Protein AF-A0A7X6JW72-F1 (afdb_monomer_lite)

Radius of gyration: 13.67 Å; chains: 1; bounding box: 28×40×27 Å

pLDDT: mean 85.5, std 14.12, range [46.91, 97.0]

Organism: NCBI:txid2650661

Structure (mmCIF, N/CA/C/O backbone):
data_AF-A0A7X6JW72-F1
#
_entry.id   AF-A0A7X6JW72-F1
#
loop_
_atom_site.group_PDB
_atom_site.id
_atom_site.type_symbol
_atom_site.label_atom_id
_atom_site.label_alt_id
_atom_site.label_comp_id
_atom_site.label_asym_id
_atom_site.label_entity_id
_atom_site.label_seq_id
_atom_site.pdbx_PDB_ins_code
_atom_site.Cartn_x
_atom_site.Cartn_y
_atom_site.Cartn_z
_atom_site.occupancy
_atom_site.B_iso_or_equiv
_atom_site.auth_seq_id
_atom_site.auth_comp_id
_atom_site.auth_asym_id
_atom_site.auth_atom_id
_atom_site.pdbx_PDB_model_num
ATOM 1 N N . MET A 1 1 ? -2.809 -12.494 7.599 1.00 65.44 1 MET A N 1
ATOM 2 C CA . MET A 1 1 ? -1.771 -11.524 8.011 1.00 65.44 1 MET A CA 1
ATOM 3 C C . MET A 1 1 ? -2.363 -10.575 9.045 1.00 65.44 1 MET A C 1
ATOM 5 O O . MET A 1 1 ? -3.523 -10.216 8.877 1.00 65.44 1 MET A O 1
ATOM 9 N N . PRO A 1 2 ? -1.616 -10.188 10.090 1.00 85.81 2 PRO A N 1
ATOM 10 C CA . PRO A 1 2 ? -1.948 -9.057 10.961 1.00 85.81 2 PRO A CA 1
ATOM 11 C C . PRO A 1 2 ? -2.156 -7.752 10.170 1.00 85.81 2 PRO A C 1
ATOM 13 O O . PRO A 1 2 ? -1.497 -7.539 9.154 1.00 85.81 2 PRO A O 1
ATOM 16 N N . ALA A 1 3 ? -3.026 -6.853 10.647 1.00 83.06 3 ALA A N 1
ATOM 17 C CA . ALA A 1 3 ? -3.318 -5.574 9.980 1.00 83.06 3 ALA A CA 1
ATOM 18 C C . ALA A 1 3 ? -2.065 -4.693 9.782 1.00 83.06 3 ALA A C 1
ATOM 20 O O . ALA A 1 3 ? -1.879 -4.093 8.723 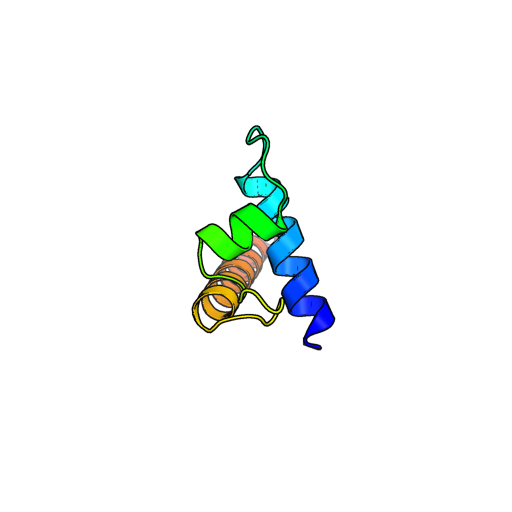1.00 83.06 3 ALA A O 1
ATOM 21 N N . GLN A 1 4 ? -1.154 -4.703 10.761 1.00 86.38 4 GLN A N 1
ATOM 22 C CA . GLN A 1 4 ? 0.134 -4.002 10.714 1.00 86.38 4 GLN A CA 1
ATOM 23 C C . GLN A 1 4 ? 1.007 -4.438 9.521 1.00 86.38 4 GLN A C 1
ATOM 25 O O . GLN A 1 4 ? 1.675 -3.616 8.886 1.00 86.38 4 GLN A O 1
ATOM 30 N N . ASP A 1 5 ? 0.982 -5.730 9.192 1.00 90.44 5 ASP A N 1
ATOM 31 C CA . ASP A 1 5 ? 1.774 -6.298 8.100 1.00 90.44 5 ASP A CA 1
ATOM 32 C C . ASP A 1 5 ? 1.200 -5.882 6.743 1.00 90.44 5 ASP A C 1
ATOM 34 O O . ASP A 1 5 ? 1.951 -5.547 5.824 1.00 90.44 5 ASP A O 1
ATOM 38 N N . LEU A 1 6 ? -0.132 -5.847 6.620 1.00 92.81 6 LEU A N 1
ATOM 39 C CA . LEU A 1 6 ? -0.818 -5.387 5.409 1.00 92.81 6 LEU A CA 1
ATOM 40 C C . LEU A 1 6 ? -0.484 -3.921 5.116 1.00 92.81 6 LEU A C 1
ATOM 42 O O . LEU A 1 6 ? -0.084 -3.591 3.998 1.00 92.81 6 LEU A O 1
ATOM 46 N N . LEU A 1 7 ? -0.577 -3.063 6.136 1.00 94.06 7 LEU A N 1
ATOM 47 C CA . LEU A 1 7 ? -0.235 -1.648 6.022 1.00 94.06 7 LEU A CA 1
ATOM 48 C C . LEU A 1 7 ? 1.228 -1.469 5.600 1.00 94.06 7 LEU A C 1
ATOM 50 O O . LEU A 1 7 ? 1.518 -0.751 4.644 1.00 94.06 7 LEU A O 1
ATOM 54 N N . THR A 1 8 ? 2.149 -2.186 6.247 1.00 94.62 8 THR A N 1
ATOM 55 C CA . THR A 1 8 ? 3.583 -2.130 5.928 1.00 94.62 8 THR A CA 1
ATOM 56 C C . THR A 1 8 ? 3.857 -2.510 4.469 1.00 94.62 8 THR A C 1
ATOM 58 O O . THR A 1 8 ? 4.614 -1.824 3.778 1.00 94.62 8 THR A O 1
ATOM 61 N N . ARG A 1 9 ? 3.210 -3.568 3.962 1.00 94.88 9 ARG A N 1
ATOM 62 C CA . ARG A 1 9 ? 3.338 -3.996 2.558 1.00 94.88 9 ARG A CA 1
ATOM 63 C C . ARG A 1 9 ? 2.791 -2.951 1.584 1.00 94.88 9 ARG A C 1
ATOM 65 O O . ARG A 1 9 ? 3.443 -2.678 0.575 1.00 94.88 9 ARG A O 1
ATOM 72 N N . ILE A 1 10 ? 1.640 -2.345 1.884 1.00 95.38 10 ILE A N 1
ATOM 73 C CA . ILE A 1 10 ? 1.061 -1.279 1.054 1.00 95.38 10 ILE A CA 1
ATOM 74 C C . ILE A 1 10 ? 1.979 -0.059 1.017 1.00 95.38 10 ILE A C 1
ATOM 76 O O . ILE A 1 10 ? 2.240 0.464 -0.064 1.00 95.38 10 ILE A O 1
ATOM 80 N N . LEU A 1 11 ? 2.513 0.375 2.161 1.00 95.44 11 LEU A N 1
ATOM 81 C CA . LEU A 1 11 ? 3.416 1.526 2.220 1.00 95.44 11 LEU A CA 1
ATOM 82 C C . LEU A 1 11 ? 4.731 1.266 1.481 1.00 95.44 11 LEU A C 1
ATOM 84 O O . LEU A 1 11 ? 5.212 2.142 0.764 1.00 95.44 11 LEU A O 1
ATOM 88 N N . ALA A 1 12 ? 5.284 0.055 1.577 1.00 94.88 12 ALA A N 1
ATOM 89 C CA . ALA A 1 12 ? 6.463 -0.331 0.805 1.00 94.88 12 ALA A CA 1
ATOM 90 C C . ALA A 1 12 ? 6.194 -0.282 -0.709 1.00 94.88 12 ALA A C 1
ATOM 92 O O . ALA A 1 12 ? 7.010 0.241 -1.472 1.00 94.88 12 ALA A O 1
ATOM 93 N N . PHE A 1 13 ? 5.032 -0.773 -1.149 1.00 94.31 13 PHE A N 1
ATOM 94 C CA . PHE A 1 13 ? 4.640 -0.686 -2.552 1.00 94.31 13 PHE A CA 1
ATOM 95 C C . PHE A 1 13 ? 4.414 0.765 -2.987 1.00 94.31 13 PHE A C 1
ATOM 97 O O . PHE A 1 13 ? 4.938 1.178 -4.018 1.00 94.31 13 PHE A O 1
ATOM 104 N N . ALA A 1 14 ? 3.715 1.564 -2.178 1.00 94.31 14 ALA A N 1
ATOM 105 C CA . ALA A 1 14 ? 3.476 2.983 -2.424 1.00 94.31 14 ALA A CA 1
ATOM 106 C C . ALA A 1 14 ? 4.784 3.780 -2.554 1.00 94.31 14 ALA A C 1
ATOM 108 O O . ALA A 1 14 ? 4.906 4.604 -3.459 1.00 94.31 14 ALA A O 1
ATOM 109 N N . ALA A 1 15 ? 5.787 3.483 -1.722 1.00 94.31 15 ALA A N 1
ATOM 110 C CA . ALA A 1 15 ? 7.124 4.068 -1.820 1.00 94.31 15 ALA A CA 1
ATOM 111 C C . ALA A 1 15 ? 7.833 3.692 -3.132 1.00 94.31 15 ALA A C 1
ATOM 113 O O . ALA A 1 15 ? 8.525 4.517 -3.725 1.00 94.31 15 ALA A O 1
ATOM 114 N N . HIS A 1 16 ? 7.650 2.455 -3.602 1.00 92.00 16 HIS A N 1
ATOM 115 C CA . HIS A 1 16 ? 8.224 1.996 -4.863 1.00 92.00 16 HIS A CA 1
ATOM 116 C C . HIS A 1 16 ? 7.607 2.708 -6.075 1.00 92.00 16 HIS A C 1
ATOM 118 O O . HIS A 1 16 ? 8.337 3.184 -6.942 1.00 92.00 16 HIS A O 1
ATOM 124 N N . VAL A 1 17 ? 6.275 2.814 -6.129 1.00 91.12 17 VAL A N 1
ATOM 125 C CA . VAL A 1 17 ? 5.567 3.438 -7.263 1.00 91.12 17 VAL A CA 1
ATOM 126 C C . VAL A 1 17 ? 5.584 4.964 -7.228 1.00 91.12 17 VAL A C 1
ATOM 128 O O . VAL A 1 17 ? 5.500 5.590 -8.277 1.00 91.12 17 VAL A O 1
ATOM 131 N N . GLY A 1 18 ? 5.677 5.563 -6.040 1.00 87.88 18 GLY A N 1
ATOM 132 C CA . GLY A 1 18 ? 5.791 7.010 -5.842 1.00 87.88 18 GLY A CA 1
ATOM 133 C C . GLY A 1 18 ? 7.229 7.518 -5.930 1.00 87.88 18 GLY A C 1
ATOM 134 O O . GLY A 1 18 ? 7.497 8.663 -5.573 1.00 87.88 18 GLY A O 1
ATOM 135 N N . ARG A 1 19 ? 8.182 6.681 -6.360 1.00 85.31 19 ARG A N 1
ATOM 136 C CA . ARG A 1 19 ? 9.594 7.056 -6.457 1.00 85.31 19 ARG A CA 1
ATOM 137 C C . ARG A 1 19 ? 9.756 8.235 -7.421 1.00 85.31 19 ARG A C 1
ATOM 139 O O . ARG A 1 19 ? 9.581 8.081 -8.623 1.00 85.31 19 ARG A O 1
ATOM 146 N N . GLY A 1 20 ? 10.124 9.397 -6.882 1.00 80.25 20 GLY A N 1
ATOM 147 C CA . GLY A 1 20 ? 10.268 10.647 -7.640 1.00 80.25 20 GLY A CA 1
ATOM 148 C C . GLY A 1 20 ? 9.126 11.645 -7.432 1.00 80.25 20 GLY A C 1
ATOM 149 O O . GLY A 1 20 ? 9.260 12.799 -7.826 1.00 80.25 20 GLY A O 1
ATOM 150 N N . GLU A 1 21 ? 8.043 11.249 -6.763 1.00 80.56 21 GLU A N 1
ATOM 151 C CA . GLU A 1 21 ? 7.051 12.188 -6.243 1.00 80.56 21 GLU A CA 1
ATOM 152 C C . GLU A 1 21 ? 7.571 12.793 -4.925 1.00 80.56 21 GLU A C 1
ATOM 154 O O . GLU A 1 21 ? 8.167 12.100 -4.102 1.00 80.56 21 GLU A O 1
ATOM 159 N N . SER A 1 22 ? 7.316 14.080 -4.669 1.00 85.06 22 SER A N 1
ATOM 160 C CA . SER A 1 22 ? 7.612 14.715 -3.368 1.00 85.06 22 SER A CA 1
ATOM 161 C C . SER A 1 22 ? 6.614 14.323 -2.265 1.00 85.06 22 SER A C 1
ATOM 163 O O . SER A 1 22 ? 6.536 14.983 -1.231 1.00 85.06 22 SER A O 1
ATOM 165 N N . GLN A 1 23 ? 5.802 13.290 -2.499 1.00 86.44 23 GLN A N 1
ATOM 166 C CA . GLN A 1 23 ? 4.738 12.843 -1.605 1.00 86.44 23 GLN A CA 1
ATOM 167 C C . GLN A 1 23 ? 5.210 11.663 -0.753 1.00 86.44 23 GLN A C 1
ATOM 169 O O . GLN A 1 23 ? 5.974 10.815 -1.212 1.00 86.44 23 GLN A O 1
ATOM 174 N N . SER A 1 24 ? 4.731 11.586 0.492 1.00 93.00 24 SER A N 1
ATOM 175 C CA . SER A 1 24 ? 5.004 10.430 1.346 1.00 93.00 24 SER A CA 1
ATOM 176 C C . SER A 1 24 ? 4.303 9.169 0.809 1.00 93.00 24 SER A C 1
ATOM 178 O O . SER A 1 24 ? 3.258 9.273 0.157 1.00 93.00 24 SER A O 1
ATOM 180 N N . PRO A 1 25 ? 4.815 7.963 1.111 1.00 94.00 25 PRO A N 1
ATOM 181 C CA . PRO A 1 25 ? 4.158 6.709 0.734 1.00 94.00 25 PRO A CA 1
ATOM 182 C C . PRO A 1 25 ? 2.702 6.616 1.212 1.00 94.00 25 PRO A C 1
ATOM 184 O O . PRO A 1 25 ? 1.842 6.127 0.488 1.00 94.00 25 PRO A O 1
ATOM 187 N N . GLU A 1 26 ? 2.399 7.152 2.395 1.00 94.44 26 GLU A N 1
ATOM 188 C CA . GLU A 1 26 ? 1.036 7.221 2.937 1.00 94.44 26 GLU A CA 1
ATOM 189 C C . GLU A 1 26 ? 0.137 8.136 2.103 1.00 94.44 26 GLU A C 1
ATOM 191 O O . GLU A 1 26 ? -1.007 7.787 1.823 1.00 94.44 26 GLU A O 1
ATOM 196 N N . ALA A 1 27 ? 0.649 9.288 1.658 1.00 94.19 27 ALA A N 1
ATOM 197 C CA . ALA A 1 27 ? -0.097 10.192 0.789 1.00 94.19 27 ALA A CA 1
ATOM 198 C C . ALA A 1 27 ? -0.399 9.537 -0.567 1.00 94.19 27 ALA A C 1
ATOM 200 O O . ALA A 1 27 ? -1.519 9.640 -1.066 1.00 94.19 27 ALA A O 1
ATOM 201 N N . VAL A 1 28 ? 0.565 8.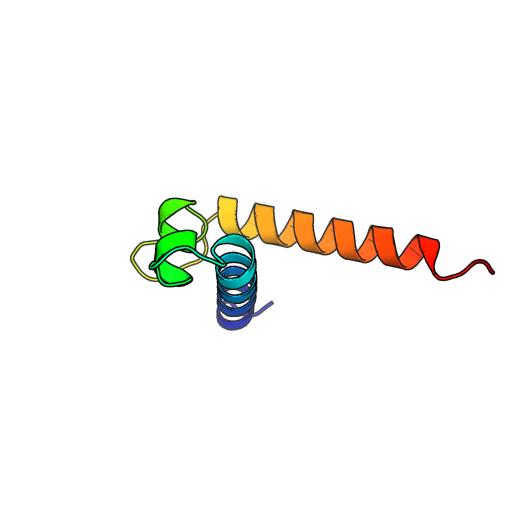802 -1.130 1.00 94.69 28 VAL A N 1
ATOM 202 C CA . VAL A 1 28 ? 0.379 8.032 -2.368 1.00 94.69 28 VAL A CA 1
ATOM 203 C C . VAL A 1 28 ? -0.649 6.911 -2.172 1.00 94.69 28 VAL A C 1
ATOM 205 O O . VAL A 1 28 ? -1.529 6.740 -3.018 1.00 94.69 28 VAL A O 1
ATOM 208 N N . ALA A 1 29 ? -0.577 6.175 -1.059 1.00 95.44 29 ALA A N 1
ATOM 209 C CA . ALA A 1 29 ? -1.511 5.098 -0.734 1.00 95.44 29 ALA A CA 1
ATOM 210 C C . ALA A 1 29 ? -2.944 5.615 -0.512 1.00 95.44 29 ALA A C 1
ATOM 212 O O . ALA A 1 29 ? -3.887 5.034 -1.047 1.00 95.44 29 ALA A O 1
ATOM 213 N N . ARG A 1 30 ? -3.112 6.742 0.194 1.00 95.69 30 ARG A N 1
ATOM 214 C CA . ARG A 1 30 ? -4.413 7.414 0.370 1.00 95.69 30 ARG A CA 1
ATOM 215 C C . ARG A 1 30 ? -4.970 7.936 -0.949 1.00 95.69 30 ARG A C 1
ATOM 217 O O . ARG A 1 30 ? -6.129 7.692 -1.259 1.00 95.69 30 ARG A O 1
ATOM 224 N N . ARG A 1 31 ? -4.142 8.598 -1.771 1.00 94.12 31 ARG A N 1
ATOM 225 C CA . ARG A 1 31 ? -4.546 9.105 -3.099 1.00 94.12 31 ARG A CA 1
ATOM 226 C C . ARG A 1 31 ? -5.068 7.988 -4.003 1.00 94.12 31 ARG A C 1
ATOM 228 O O . ARG A 1 31 ? -5.938 8.230 -4.831 1.00 94.12 31 ARG A O 1
ATOM 235 N N . ARG A 1 32 ? -4.528 6.776 -3.853 1.00 94.06 32 ARG A N 1
ATOM 236 C CA . ARG A 1 32 ? -4.942 5.578 -4.598 1.00 94.06 32 ARG A CA 1
ATOM 237 C C . ARG A 1 32 ? -6.008 4.737 -3.895 1.00 94.06 32 ARG A C 1
ATOM 239 O O . ARG A 1 32 ? -6.296 3.643 -4.365 1.00 94.06 32 ARG A O 1
ATOM 246 N N . ASN A 1 33 ? -6.590 5.238 -2.806 1.00 96.38 33 ASN A N 1
ATOM 247 C CA . ASN A 1 33 ? -7.620 4.555 -2.029 1.00 96.38 33 ASN A CA 1
ATOM 248 C C . ASN A 1 33 ? -7.187 3.185 -1.479 1.00 96.38 33 ASN A C 1
ATOM 250 O O . ASN A 1 33 ? -8.030 2.333 -1.246 1.00 96.38 33 ASN A O 1
ATOM 254 N N . TRP A 1 34 ? -5.890 2.939 -1.263 1.00 96.69 34 TRP A N 1
ATOM 255 C CA . TRP A 1 34 ? -5.403 1.673 -0.687 1.00 96.69 34 TRP A CA 1
ATOM 256 C C . TRP A 1 34 ? -5.488 1.644 0.838 1.00 96.69 34 TRP A C 1
ATOM 258 O O . TRP A 1 34 ? -5.591 0.574 1.437 1.00 96.69 34 TRP A O 1
ATOM 268 N N . ILE A 1 35 ? -5.448 2.824 1.458 1.00 97.00 35 ILE A N 1
ATOM 269 C CA . ILE A 1 35 ? -5.665 3.017 2.890 1.00 97.00 35 ILE A CA 1
ATOM 270 C C . ILE A 1 35 ? -6.624 4.185 3.119 1.00 97.00 35 ILE A C 1
ATOM 272 O O . ILE A 1 35 ? -6.686 5.113 2.307 1.00 97.00 35 ILE A O 1
ATOM 276 N N . THR A 1 36 ? -7.344 4.152 4.235 1.00 94.25 36 THR A N 1
ATOM 277 C CA . THR A 1 36 ? -8.216 5.239 4.680 1.00 94.25 36 THR A CA 1
ATOM 278 C C . THR A 1 36 ? -7.404 6.409 5.244 1.00 94.25 36 THR A C 1
ATOM 280 O O . THR A 1 36 ? -6.184 6.341 5.445 1.00 94.25 36 THR A O 1
ATOM 283 N N . THR A 1 37 ? -8.092 7.511 5.546 1.00 92.12 37 THR A N 1
ATOM 284 C CA . THR A 1 37 ? -7.503 8.631 6.290 1.00 92.12 37 THR A CA 1
ATOM 285 C C . THR A 1 37 ? -6.967 8.181 7.652 1.00 92.12 37 THR A C 1
ATOM 287 O O . THR A 1 37 ? -5.900 8.638 8.055 1.00 92.12 37 THR A O 1
ATOM 290 N N . ASP A 1 38 ? -7.627 7.215 8.292 1.00 90.94 38 ASP A N 1
ATOM 291 C CA . ASP A 1 38 ? -7.262 6.686 9.611 1.00 90.94 38 ASP A CA 1
ATOM 292 C C . ASP A 1 38 ? -6.124 5.649 9.566 1.00 90.94 38 ASP A C 1
ATOM 294 O O . ASP A 1 38 ? -5.645 5.213 10.606 1.00 90.94 38 ASP A O 1
ATOM 298 N N . GLY A 1 39 ? -5.647 5.283 8.368 1.00 88.25 39 GLY A N 1
ATOM 299 C CA . GLY A 1 39 ? -4.553 4.321 8.186 1.00 88.25 39 GLY A CA 1
ATOM 300 C C . GLY A 1 39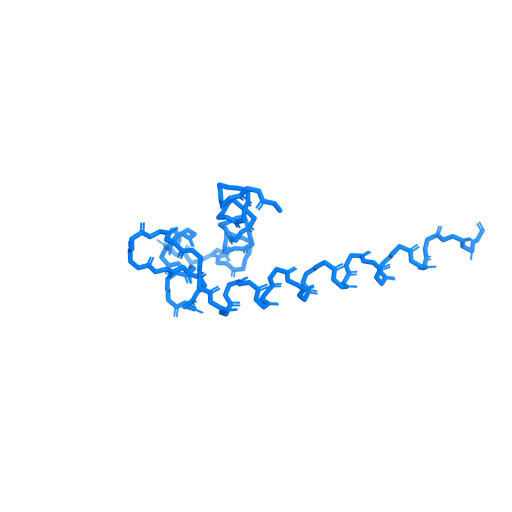 ? -5.000 2.859 8.105 1.00 88.25 39 GLY A C 1
ATOM 301 O O . GLY A 1 39 ? -4.153 1.970 8.049 1.00 88.25 39 GLY A O 1
ATOM 302 N N . GLU A 1 40 ? -6.307 2.608 8.040 1.00 93.94 40 GLU A N 1
ATOM 303 C CA . GLU A 1 40 ? -6.867 1.271 7.836 1.00 93.94 40 GLU A CA 1
ATOM 304 C C . GLU A 1 40 ? -6.782 0.857 6.366 1.00 93.94 40 GLU A C 1
ATOM 306 O O . GLU A 1 40 ? -6.920 1.681 5.461 1.00 93.94 40 GLU A O 1
ATOM 311 N N . VAL A 1 41 ? -6.578 -0.432 6.106 1.00 94.06 41 VAL A N 1
ATOM 312 C CA . VAL A 1 41 ? -6.503 -0.958 4.738 1.00 94.06 41 VAL A CA 1
ATOM 313 C C . VAL A 1 41 ? -7.906 -1.085 4.141 1.00 94.06 41 VAL A C 1
ATOM 315 O O . VAL A 1 41 ? -8.808 -1.644 4.761 1.00 94.06 41 VAL A O 1
ATOM 318 N N . THR A 1 42 ? -8.095 -0.590 2.919 1.00 96.75 42 THR A N 1
ATOM 319 C CA . THR A 1 42 ? -9.377 -0.672 2.201 1.00 96.75 42 THR A CA 1
ATOM 320 C C . THR A 1 42 ? -9.508 -1.980 1.410 1.00 96.75 42 THR A C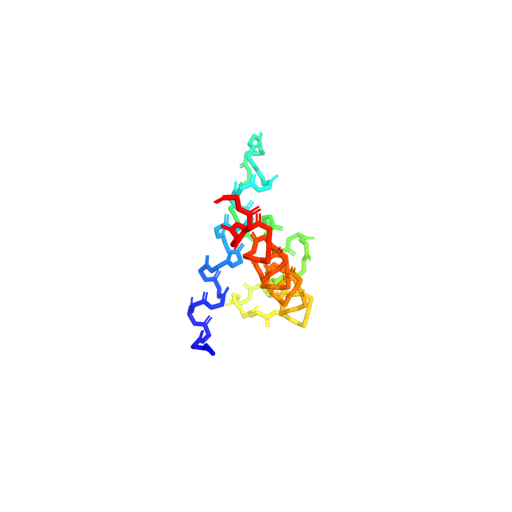 1
ATOM 322 O O . THR A 1 42 ? -8.542 -2.725 1.231 1.00 96.75 42 THR A O 1
ATOM 325 N N . ALA A 1 43 ? -10.691 -2.234 0.841 1.00 96.00 43 ALA A N 1
ATOM 326 C CA . ALA A 1 43 ? -10.899 -3.343 -0.095 1.00 96.00 43 ALA A CA 1
ATOM 327 C C . ALA A 1 43 ? -9.985 -3.264 -1.338 1.00 96.00 43 ALA A C 1
ATOM 329 O O . ALA A 1 43 ? -9.485 -4.291 -1.805 1.00 96.00 43 ALA A O 1
ATOM 330 N N . ASP A 1 44 ? -9.703 -2.057 -1.836 1.00 94.50 44 ASP A N 1
ATOM 331 C CA . ASP A 1 44 ? -8.793 -1.850 -2.970 1.00 94.50 44 ASP A CA 1
ATOM 332 C C . ASP A 1 44 ? -7.342 -2.156 -2.578 1.00 94.50 44 ASP A C 1
ATOM 334 O O . ASP A 1 44 ? -6.602 -2.776 -3.343 1.00 94.50 44 ASP A O 1
ATOM 338 N N . GLY A 1 45 ? -6.937 -1.777 -1.359 1.00 94.69 45 GLY A N 1
ATOM 339 C CA . GLY A 1 45 ? -5.630 -2.124 -0.801 1.00 94.69 45 GLY A CA 1
ATOM 340 C C . GLY A 1 45 ? -5.449 -3.634 -0.626 1.00 94.69 45 GLY A C 1
ATOM 341 O O . GLY A 1 45 ? -4.396 -4.173 -0.964 1.00 94.69 45 GLY A O 1
ATOM 342 N N . L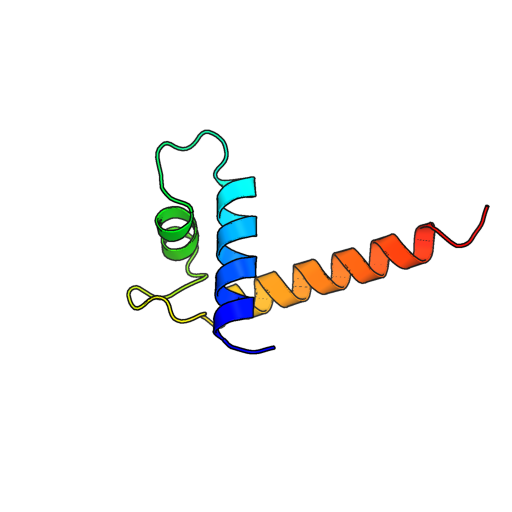EU A 1 46 ? -6.489 -4.340 -0.172 1.00 95.38 46 LEU A N 1
ATOM 343 C CA . LEU A 1 46 ? -6.484 -5.805 -0.096 1.00 95.38 46 LEU A CA 1
ATOM 344 C C . LEU A 1 46 ? -6.386 -6.448 -1.486 1.00 95.38 46 LEU A C 1
ATOM 346 O O . LEU A 1 46 ? -5.608 -7.382 -1.676 1.00 95.38 46 LEU A O 1
ATOM 350 N N . SER A 1 47 ? -7.123 -5.918 -2.463 1.00 95.06 47 SER A N 1
ATOM 351 C CA . SER A 1 47 ? -7.095 -6.407 -3.847 1.00 95.06 47 SER A CA 1
ATOM 352 C C . SER A 1 47 ? -5.714 -6.231 -4.485 1.00 95.06 47 SER A C 1
ATOM 354 O O . SER A 1 47 ? -5.213 -7.144 -5.141 1.00 95.06 47 SER A O 1
ATOM 356 N N . LEU A 1 48 ? -5.049 -5.097 -4.230 1.00 93.81 48 LEU A N 1
ATOM 357 C CA . LEU A 1 48 ? -3.654 -4.878 -4.620 1.00 93.81 48 LEU A CA 1
ATOM 358 C C . LEU A 1 48 ? -2.733 -5.951 -4.027 1.00 93.81 48 LEU A C 1
ATOM 360 O O . LEU A 1 48 ? -1.914 -6.518 -4.747 1.00 93.81 48 LEU A O 1
ATOM 364 N N . LEU A 1 49 ? -2.838 -6.217 -2.722 1.00 93.81 49 LEU A N 1
ATOM 365 C CA . LEU A 1 49 ? -1.976 -7.198 -2.061 1.00 93.81 49 LEU A CA 1
ATOM 366 C C . LEU A 1 49 ? -2.177 -8.607 -2.627 1.00 93.81 49 LEU A C 1
ATOM 368 O O . LEU A 1 49 ? -1.183 -9.292 -2.859 1.00 93.81 49 LEU A O 1
ATOM 372 N N . SER A 1 50 ? -3.423 -8.993 -2.922 1.00 92.25 50 SER A N 1
ATOM 373 C CA . SER A 1 50 ? -3.727 -10.258 -3.604 1.00 92.25 50 SER A CA 1
ATOM 374 C C . SER A 1 50 ? -3.034 -10.336 -4.964 1.00 92.25 50 SER A C 1
ATOM 376 O O . SER A 1 50 ? -2.316 -11.292 -5.234 1.00 92.25 50 SER A O 1
ATOM 378 N N . ALA A 1 51 ? -3.151 -9.290 -5.789 1.00 90.62 51 ALA A N 1
ATOM 379 C CA . ALA A 1 51 ? -2.515 -9.260 -7.105 1.00 90.62 51 ALA A CA 1
ATOM 380 C C . ALA A 1 51 ? -0.975 -9.322 -7.029 1.00 90.62 51 ALA A C 1
ATOM 382 O O . ALA A 1 51 ? -0.327 -9.910 -7.897 1.00 90.62 51 ALA A O 1
ATOM 383 N N . LEU A 1 52 ? -0.368 -8.723 -5.996 1.00 88.81 52 LEU A N 1
ATOM 384 C CA . LEU A 1 52 ? 1.078 -8.809 -5.761 1.00 88.81 52 LEU A CA 1
ATOM 385 C C . LEU A 1 52 ? 1.518 -10.219 -5.339 1.00 88.81 52 LEU A C 1
ATOM 387 O O . LEU A 1 52 ? 2.605 -10.655 -5.729 1.00 88.81 52 LEU A O 1
ATOM 391 N N . ASP A 1 53 ? 0.699 -10.921 -4.555 1.00 87.81 53 ASP A N 1
ATOM 392 C CA . ASP A 1 53 ? 0.963 -12.304 -4.153 1.00 87.81 53 ASP A CA 1
ATOM 393 C C . ASP A 1 53 ? 0.824 -13.268 -5.347 1.00 87.81 53 ASP A C 1
ATOM 395 O O . ASP A 1 53 ? 1.748 -14.046 -5.597 1.00 87.81 53 ASP A O 1
ATOM 399 N N . ASP A 1 54 ? -0.202 -13.111 -6.188 1.00 82.31 54 ASP A N 1
ATOM 400 C CA . ASP A 1 54 ? -0.377 -13.903 -7.419 1.00 82.31 54 ASP A CA 1
ATOM 401 C C . ASP A 1 54 ? 0.822 -13.758 -8.381 1.00 82.31 54 ASP A C 1
ATOM 403 O O . ASP A 1 54 ? 1.316 -14.724 -8.983 1.00 82.31 54 ASP A O 1
ATOM 407 N N . GLN A 1 55 ? 1.366 -12.541 -8.506 1.00 77.06 55 GLN A N 1
ATOM 408 C CA . GLN A 1 55 ? 2.576 -12.293 -9.298 1.00 77.06 55 GLN A CA 1
ATOM 409 C C . GLN A 1 55 ? 3.818 -12.976 -8.709 1.00 77.06 55 GLN A C 1
ATOM 411 O O . GLN A 1 55 ? 4.696 -13.424 -9.457 1.00 77.06 55 GLN A O 1
ATOM 416 N N . ARG A 1 56 ? 3.924 -13.059 -7.379 1.00 71.88 56 ARG A N 1
ATOM 417 C CA . ARG A 1 56 ? 5.031 -13.747 -6.704 1.00 71.88 56 ARG A CA 1
ATOM 418 C C . ARG A 1 56 ? 4.969 -15.253 -6.948 1.00 71.88 56 ARG A C 1
ATOM 420 O O . ARG A 1 56 ? 6.006 -15.853 -7.244 1.00 71.88 56 ARG A O 1
ATOM 427 N N . GLU A 1 57 ? 3.786 -15.851 -6.879 1.00 64.94 57 GLU A N 1
ATOM 428 C CA . GLU A 1 57 ? 3.595 -17.272 -7.186 1.00 64.94 57 GLU A CA 1
ATOM 429 C C . GLU A 1 57 ? 3.940 -17.572 -8.648 1.00 64.94 57 GLU A C 1
ATOM 431 O O . GLU A 1 57 ? 4.733 -18.476 -8.925 1.00 64.94 57 GLU A O 1
ATOM 436 N N . THR A 1 58 ? 3.499 -16.717 -9.574 1.00 61.22 58 THR A N 1
ATOM 437 C CA . THR A 1 58 ? 3.827 -16.840 -11.002 1.00 61.22 58 THR A CA 1
ATOM 438 C C . THR A 1 58 ? 5.342 -16.810 -11.254 1.00 61.22 58 THR A C 1
ATOM 440 O O . THR A 1 58 ? 5.862 -17.631 -12.008 1.00 61.22 58 THR A O 1
ATOM 443 N N . ARG A 1 59 ? 6.107 -15.931 -10.582 1.00 57.19 59 ARG A N 1
ATOM 444 C CA . ARG A 1 59 ? 7.585 -15.894 -10.705 1.00 57.19 59 ARG A CA 1
ATOM 445 C C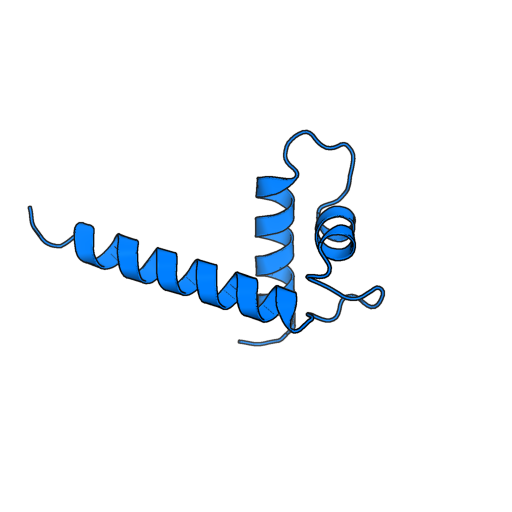 . ARG A 1 59 ? 8.276 -17.138 -10.143 1.00 57.19 59 ARG A C 1
ATOM 447 O O . ARG A 1 59 ? 9.415 -17.410 -10.521 1.00 57.19 59 ARG A O 1
ATOM 454 N N . THR A 1 60 ? 7.620 -17.875 -9.251 1.00 56.62 60 THR A N 1
ATOM 455 C CA . THR A 1 60 ? 8.194 -19.067 -8.614 1.00 56.62 60 THR A CA 1
ATOM 456 C C . THR A 1 60 ? 8.140 -20.275 -9.555 1.00 56.62 60 THR A C 1
ATOM 458 O O . THR A 1 60 ? 9.099 -21.042 -9.610 1.00 56.62 60 THR A O 1
ATOM 461 N N . VAL A 1 61 ? 7.101 -20.378 -10.392 1.00 53.81 61 VAL A N 1
ATOM 462 C CA . VAL A 1 61 ? 6.951 -21.457 -11.390 1.00 53.81 61 VAL A CA 1
ATOM 463 C C . VAL A 1 61 ? 8.056 -21.426 -12.460 1.00 53.81 61 VAL A C 1
ATOM 465 O O . VAL A 1 61 ? 8.504 -22.472 -12.918 1.00 53.81 61 VAL A O 1
ATOM 468 N N . PHE A 1 62 ? 8.586 -20.249 -12.808 1.00 55.72 62 PHE A N 1
ATOM 469 C CA . PHE A 1 62 ? 9.635 -20.111 -13.833 1.00 55.72 62 PHE A CA 1
ATOM 470 C C . PHE A 1 62 ? 11.074 -20.325 -13.335 1.00 55.72 62 PHE A C 1
ATOM 472 O O . PHE A 1 62 ? 12.001 -20.294 -14.141 1.00 55.72 62 PHE A O 1
ATOM 479 N N . ARG A 1 63 ? 11.303 -20.541 -12.031 1.00 55.41 63 ARG A N 1
ATOM 480 C CA . ARG A 1 63 ? 12.660 -20.735 -11.473 1.00 55.41 63 ARG A CA 1
ATOM 481 C C . ARG A 1 63 ? 13.049 -22.195 -11.219 1.00 55.41 63 ARG A C 1
ATOM 483 O O . ARG A 1 63 ? 14.162 -22.431 -10.766 1.00 55.41 63 ARG A O 1
ATOM 490 N N . GLY A 1 64 ? 12.162 -23.150 -11.505 1.00 51.34 64 GLY A N 1
ATOM 491 C CA . GLY A 1 64 ? 12.355 -24.574 -11.206 1.00 51.34 64 GLY A CA 1
ATOM 492 C C . GLY A 1 64 ? 12.705 -25.478 -12.391 1.00 51.34 64 GLY A C 1
ATOM 493 O O . GLY A 1 64 ? 12.643 -26.689 -12.226 1.00 51.34 64 GLY A O 1
ATOM 494 N N . ASN A 1 65 ? 13.025 -24.942 -13.573 1.00 46.91 65 ASN A N 1
ATOM 495 C CA . ASN A 1 65 ? 13.280 -25.778 -14.751 1.00 46.91 65 ASN A CA 1
ATOM 496 C C . ASN A 1 65 ? 14.411 -25.226 -15.634 1.00 46.91 65 ASN A C 1
ATOM 498 O O . ASN A 1 65 ? 14.149 -24.761 -16.740 1.00 46.91 65 ASN A O 1
ATOM 502 N N . PHE A 1 66 ? 15.644 -25.261 -15.122 1.00 50.97 66 PHE A N 1
ATOM 503 C CA . PHE A 1 66 ? 16.891 -25.252 -15.896 1.00 50.97 66 PHE A CA 1
ATOM 504 C C . PHE A 1 66 ? 17.961 -26.043 -15.148 1.00 50.97 66 PHE A C 1
ATOM 506 O O . PHE A 1 66 ? 18.055 -25.858 -13.913 1.00 50.97 66 PHE A O 1
#

Sequence (66 aa):
MPAQDLLTRILAFAAHVGRGESQSPEAVARRRNWITTDGEVTADGLSLLSALDDQRETRTVFRGNF

Secondary structure (DSSP, 8-state):
--HHHHHHHHHHHHHHHTBTBSS-HHHHHHHTTSB-TTSPBPHHHHHHHHHHHHHHHHHHHTTS--

Foldseek 3Di:
DPQVVLLVVQLVVLCVVCPPPPDHSVRSCVVVQQADPVSGGDPVSVVVVVVVVVVVVVVVVVPPDD